Protein AF-R9HAX0-F1 (afdb_monomer_lite)

Sequence (55 aa):
MKKKPVEVKINLKDLGLSEDVKVVNMWTGGSLGEVFNDFSQSIKLHASGLYKFNQ

Foldseek 3Di:
DDFFWDKDKDFVVVVVDQDWWWKAFPVVRDTPGTDHGMDIDGAGPPGDTDMDTHD

pLDDT: mean 92.77, std 7.55, range [56.12, 98.06]

Secondary structure (DSSP, 8-state):
-----EEEEEEGGGGT--S-EEEEETTT--EEEEE-SEEEEEE-TT----EEEE-

Structure (mmCIF, N/CA/C/O backbone):
data_AF-R9HAX0-F1
#
_entry.id   AF-R9HAX0-F1
#
loop_
_atom_site.group_PDB
_atom_site.id
_atom_site.type_symbol
_atom_site.label_atom_id
_atom_site.label_alt_id
_atom_site.label_comp_id
_atom_site.label_asym_id
_atom_site.label_entity_id
_atom_site.label_seq_id
_atom_site.pdbx_PDB_ins_code
_atom_site.Cartn_x
_atom_site.Cartn_y
_atom_site.Cartn_z
_atom_site.occupancy
_atom_site.B_iso_or_equiv
_atom_site.auth_seq_id
_atom_site.auth_comp_id
_atom_site.auth_asym_id
_atom_site.auth_atom_id
_atom_site.pdbx_PDB_model_num
ATOM 1 N N . MET A 1 1 ? 8.710 7.926 -25.438 1.00 56.12 1 MET A N 1
ATOM 2 C CA . MET A 1 1 ? 7.952 8.448 -24.275 1.00 56.12 1 MET A CA 1
ATOM 3 C C . MET A 1 1 ? 8.596 7.949 -22.985 1.00 56.12 1 MET A C 1
ATOM 5 O O . MET A 1 1 ? 8.813 6.749 -22.873 1.00 56.12 1 MET A O 1
ATOM 9 N N . LYS A 1 2 ? 8.951 8.828 -22.034 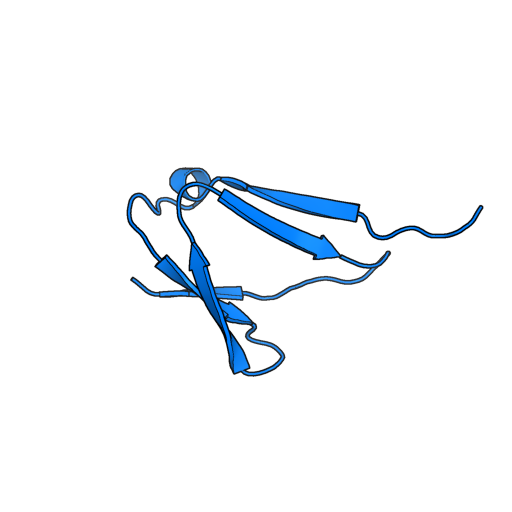1.00 63.12 2 LYS A N 1
ATOM 10 C CA . LYS A 1 2 ? 9.462 8.395 -20.718 1.00 63.12 2 LYS A CA 1
ATOM 11 C C . LYS A 1 2 ? 8.315 7.759 -19.922 1.00 63.12 2 LYS A C 1
ATOM 13 O O . LYS A 1 2 ? 7.290 8.401 -19.717 1.00 63.12 2 LYS A O 1
ATOM 18 N N . LYS A 1 3 ? 8.495 6.506 -19.504 1.00 78.06 3 LYS A N 1
ATOM 19 C CA . LYS A 1 3 ? 7.560 5.741 -18.667 1.00 78.06 3 LYS A CA 1
ATOM 20 C C . LYS A 1 3 ? 7.538 6.350 -17.256 1.00 78.06 3 LYS A C 1
ATOM 22 O O . LYS A 1 3 ? 8.567 6.332 -16.587 1.00 78.06 3 LYS A O 1
ATOM 27 N N . LYS A 1 4 ? 6.408 6.930 -16.831 1.00 88.00 4 LYS A N 1
ATOM 28 C CA . LYS A 1 4 ? 6.248 7.566 -15.509 1.00 88.00 4 LYS A CA 1
ATOM 29 C C . LYS A 1 4 ? 5.373 6.700 -14.596 1.00 88.00 4 LYS A C 1
ATOM 31 O O . LYS A 1 4 ? 4.397 6.149 -15.097 1.00 88.00 4 LYS A O 1
ATOM 36 N N . PRO A 1 5 ? 5.694 6.574 -13.298 1.00 93.38 5 PRO A N 1
ATOM 37 C CA . PRO A 1 5 ? 4.795 5.948 -12.335 1.00 93.38 5 PRO A CA 1
ATOM 38 C C . PRO A 1 5 ? 3.411 6.598 -12.356 1.00 93.38 5 PRO A C 1
ATOM 40 O O . PRO A 1 5 ? 3.295 7.799 -12.607 1.00 93.38 5 PRO A O 1
ATOM 43 N N . VAL A 1 6 ? 2.386 5.796 -12.095 1.00 94.44 6 VAL A N 1
ATOM 44 C CA . VAL A 1 6 ? 0.995 6.241 -11.997 1.00 94.44 6 VAL A CA 1
ATOM 45 C C . VAL A 1 6 ? 0.570 6.123 -10.543 1.00 94.44 6 VAL A C 1
ATOM 47 O O . VAL A 1 6 ? 0.903 5.146 -9.871 1.00 94.44 6 VAL A O 1
ATOM 50 N N . GLU A 1 7 ? -0.137 7.131 -10.048 1.00 96.00 7 GLU A N 1
ATOM 51 C CA . GLU A 1 7 ? -0.782 7.044 -8.746 1.00 96.00 7 GLU A CA 1
ATOM 52 C C . GLU A 1 7 ? -2.059 6.213 -8.873 1.00 96.00 7 GLU A C 1
ATOM 54 O O . GLU A 1 7 ? -2.942 6.526 -9.672 1.00 96.00 7 GLU A O 1
ATOM 59 N N . VAL A 1 8 ? -2.136 5.137 -8.095 1.00 95.38 8 VAL A N 1
ATOM 60 C CA . VAL A 1 8 ? -3.342 4.327 -7.939 1.00 95.38 8 VAL A CA 1
ATOM 61 C C . VAL A 1 8 ? -3.912 4.621 -6.564 1.00 95.38 8 VAL A C 1
ATOM 63 O O . VAL A 1 8 ? -3.192 4.525 -5.570 1.00 95.38 8 VAL A O 1
ATOM 66 N N . LYS A 1 9 ? -5.195 4.976 -6.522 1.00 96.56 9 LYS A N 1
ATOM 67 C CA . LYS A 1 9 ? -5.914 5.373 -5.313 1.00 96.56 9 LYS A CA 1
ATOM 68 C C . LYS A 1 9 ? -7.205 4.574 -5.186 1.00 96.56 9 LYS A C 1
ATOM 70 O O . LYS A 1 9 ? -7.893 4.368 -6.183 1.00 96.56 9 LYS A O 1
ATOM 75 N N . ILE A 1 10 ? -7.532 4.164 -3.966 1.00 95.12 10 ILE A N 1
ATOM 76 C CA . ILE A 1 10 ? -8.805 3.530 -3.621 1.00 95.12 10 ILE A CA 1
ATOM 77 C C . ILE A 1 10 ? -9.396 4.183 -2.375 1.00 95.12 10 ILE A C 1
ATOM 79 O O . ILE A 1 10 ? -8.654 4.534 -1.456 1.00 95.12 10 ILE A O 1
ATOM 83 N N . ASN A 1 11 ? -10.721 4.329 -2.345 1.00 95.44 11 ASN A N 1
ATOM 84 C CA . ASN A 1 11 ? -11.427 4.712 -1.134 1.00 95.44 11 ASN A CA 1
ATOM 85 C C . ASN A 1 11 ? -11.685 3.466 -0.278 1.00 95.44 11 ASN A C 1
ATOM 87 O O . ASN A 1 11 ? -12.196 2.456 -0.754 1.00 95.44 11 ASN A O 1
ATOM 91 N N . LEU A 1 12 ? -11.339 3.529 1.000 1.00 94.25 12 LEU A N 1
ATOM 92 C CA . LEU A 1 12 ? -11.456 2.419 1.942 1.00 94.25 12 LEU A CA 1
ATOM 93 C C . LEU A 1 12 ? -12.915 2.021 2.197 1.00 94.25 12 LEU A C 1
ATOM 95 O O . LEU A 1 12 ? -13.191 0.847 2.447 1.00 94.25 12 LEU A O 1
ATOM 99 N N . LYS A 1 13 ? -13.866 2.948 2.036 1.00 93.69 13 LYS A N 1
ATOM 100 C CA . LYS A 1 13 ? -15.297 2.642 2.161 1.00 93.69 13 LYS A CA 1
ATOM 101 C C . LYS A 1 13 ? -15.780 1.713 1.051 1.00 93.69 13 LYS A C 1
ATOM 103 O O . LYS A 1 13 ? -16.650 0.887 1.312 1.00 93.69 13 LYS A O 1
ATOM 108 N N . ASP A 1 14 ? -15.166 1.770 -0.132 1.00 94.94 14 ASP A N 1
ATOM 109 C CA . ASP A 1 14 ? -15.465 0.850 -1.239 1.00 94.94 14 ASP A CA 1
ATOM 110 C C . ASP A 1 14 ? -15.033 -0.593 -0.912 1.00 94.94 14 ASP A C 1
ATOM 112 O O . ASP A 1 14 ? -15.528 -1.547 -1.508 1.00 94.94 14 ASP A O 1
ATOM 116 N N . LEU A 1 15 ? -14.132 -0.759 0.066 1.00 93.12 15 LEU A N 1
ATOM 117 C CA . LEU A 1 15 ? -13.692 -2.045 0.617 1.00 93.12 15 LEU A CA 1
ATOM 118 C C . LEU A 1 15 ? -14.435 -2.430 1.910 1.00 93.12 15 LEU A C 1
ATOM 120 O O . LEU A 1 15 ? -14.103 -3.442 2.524 1.00 93.12 15 LEU A O 1
ATOM 124 N N . GLY A 1 16 ? -15.416 -1.631 2.346 1.00 93.31 16 GLY A N 1
ATOM 125 C CA . GLY A 1 16 ? -16.139 -1.835 3.605 1.00 93.31 16 GLY A CA 1
ATOM 126 C C . GLY A 1 16 ? -15.346 -1.456 4.862 1.00 93.31 16 GLY A C 1
ATOM 127 O O . GLY A 1 16 ? -15.702 -1.886 5.955 1.00 93.31 16 GLY A O 1
ATOM 128 N N . LEU A 1 17 ? -14.279 -0.663 4.725 1.00 92.81 17 LEU A N 1
ATOM 129 C CA . LEU A 1 17 ? -13.441 -0.203 5.831 1.00 92.81 17 LEU A CA 1
ATOM 130 C C . LEU A 1 17 ? -13.808 1.248 6.185 1.00 92.81 17 LEU A C 1
ATOM 132 O O . LEU A 1 17 ? -13.603 2.166 5.390 1.00 92.81 17 LEU A O 1
ATOM 136 N N . SER A 1 18 ? -14.384 1.451 7.372 1.00 84.94 18 SER A N 1
ATOM 137 C CA . SER A 1 18 ? -14.889 2.752 7.849 1.00 84.94 18 SER A CA 1
ATOM 138 C C . SER A 1 18 ? -14.041 3.411 8.939 1.00 84.94 18 SER A C 1
ATOM 140 O O . SER A 1 18 ? -14.293 4.564 9.283 1.00 84.94 18 SER A O 1
ATOM 142 N N . GLU A 1 19 ? -13.068 2.686 9.479 1.00 87.50 19 GLU A N 1
ATOM 143 C CA . GLU A 1 19 ? -12.207 3.107 10.587 1.00 87.50 19 GLU A CA 1
ATOM 144 C C . GLU A 1 19 ? -10.751 3.220 10.122 1.00 87.50 19 GLU A C 1
ATOM 146 O O . GLU A 1 19 ? -10.412 2.815 9.005 1.00 87.50 19 GLU A O 1
ATOM 151 N N . ASP A 1 20 ? -9.898 3.776 10.979 1.00 91.19 20 ASP A N 1
ATOM 152 C CA . ASP A 1 20 ? -8.456 3.818 10.748 1.00 91.19 20 ASP A CA 1
ATOM 153 C C . ASP A 1 20 ? -7.910 2.387 10.678 1.00 91.19 20 ASP A C 1
ATOM 155 O O . ASP A 1 20 ? -8.139 1.573 11.571 1.00 91.19 20 ASP A O 1
ATOM 159 N N . VAL A 1 21 ? -7.190 2.066 9.601 1.00 95.19 21 VAL A N 1
ATOM 160 C CA . VAL A 1 21 ? -6.661 0.715 9.369 1.00 95.19 21 VAL A CA 1
ATOM 161 C C . VAL A 1 21 ? -5.156 0.737 9.187 1.00 95.19 21 VAL A C 1
ATOM 163 O O . VAL A 1 21 ? -4.592 1.604 8.516 1.00 95.19 21 VAL A O 1
ATOM 166 N N . LYS A 1 22 ? -4.490 -0.274 9.742 1.00 96.25 22 LYS A N 1
ATOM 167 C CA . LYS A 1 22 ? -3.060 -0.503 9.532 1.00 96.25 22 LYS A CA 1
ATOM 168 C C . LYS A 1 22 ? -2.846 -1.218 8.213 1.00 96.25 22 LYS A C 1
ATOM 170 O O . LYS A 1 22 ? -3.499 -2.225 7.939 1.00 96.25 22 LYS A O 1
ATOM 175 N N . VAL A 1 23 ? -1.884 -0.752 7.426 1.00 96.94 23 VAL A N 1
ATOM 176 C CA . VAL A 1 23 ? -1.559 -1.349 6.127 1.00 96.94 23 VAL A CA 1
ATOM 177 C C . VAL A 1 23 ? -0.205 -2.029 6.172 1.00 96.94 23 VAL A C 1
ATOM 179 O O . VAL A 1 23 ? 0.784 -1.465 6.637 1.00 96.94 23 VAL A O 1
ATOM 182 N N . VAL A 1 24 ? -0.145 -3.238 5.625 1.00 97.56 24 VAL A N 1
ATOM 183 C CA . VAL A 1 24 ? 1.097 -3.991 5.448 1.00 97.56 24 VAL A CA 1
ATOM 184 C C . VAL A 1 24 ? 1.277 -4.320 3.973 1.00 97.56 24 VAL A C 1
ATOM 186 O O . VAL A 1 24 ? 0.361 -4.832 3.328 1.00 97.56 24 VAL A O 1
ATOM 189 N N . ASN A 1 25 ? 2.467 -4.052 3.434 1.00 97.56 25 ASN A N 1
ATOM 190 C CA . ASN A 1 25 ? 2.866 -4.563 2.128 1.00 97.56 25 ASN A CA 1
ATOM 191 C C . ASN A 1 25 ? 3.201 -6.049 2.264 1.00 97.56 25 ASN A C 1
ATOM 193 O O . ASN A 1 25 ? 4.179 -6.418 2.909 1.00 97.56 25 ASN A O 1
ATOM 197 N N . MET A 1 26 ? 2.405 -6.905 1.636 1.00 98.06 26 MET A N 1
ATOM 198 C CA . MET A 1 26 ? 2.525 -8.355 1.786 1.00 98.06 26 MET A CA 1
ATOM 199 C C . MET A 1 26 ? 3.727 -8.941 1.045 1.00 98.06 26 MET A C 1
ATOM 201 O O . MET A 1 26 ? 4.181 -10.024 1.396 1.00 98.06 26 MET A O 1
ATOM 205 N N . TRP A 1 27 ? 4.271 -8.232 0.053 1.00 96.62 27 TRP A N 1
ATOM 206 C CA . TRP A 1 27 ? 5.476 -8.674 -0.650 1.00 96.62 27 TRP A CA 1
ATOM 207 C C . TRP A 1 27 ? 6.746 -8.459 0.171 1.00 96.62 27 TRP A C 1
ATOM 209 O O . TRP A 1 27 ? 7.689 -9.233 0.045 1.00 96.62 27 TRP A O 1
ATOM 219 N N . THR A 1 28 ? 6.788 -7.408 0.995 1.00 96.38 28 THR A N 1
ATOM 220 C CA . THR A 1 28 ? 7.972 -7.067 1.803 1.00 96.38 28 THR A CA 1
ATOM 221 C C . THR A 1 28 ? 7.799 -7.361 3.291 1.00 96.38 28 THR A C 1
ATOM 223 O O . THR A 1 28 ? 8.780 -7.340 4.027 1.00 96.38 28 THR A O 1
ATOM 226 N N . GLY A 1 29 ? 6.565 -7.580 3.754 1.00 95.94 29 GLY A N 1
ATOM 227 C CA . GLY A 1 29 ? 6.208 -7.620 5.175 1.00 95.94 29 GLY A CA 1
ATOM 228 C C . GLY A 1 29 ? 6.267 -6.251 5.865 1.00 95.94 29 GLY A C 1
ATOM 229 O O . GLY A 1 29 ? 6.058 -6.163 7.073 1.00 95.94 29 GLY A O 1
ATOM 230 N N . GLY A 1 30 ? 6.565 -5.179 5.125 1.00 96.69 30 GLY A N 1
ATOM 231 C CA . GLY A 1 30 ? 6.752 -3.843 5.679 1.00 96.69 30 GLY A CA 1
ATOM 232 C C . GLY A 1 30 ? 5.431 -3.193 6.083 1.00 96.69 30 GLY A C 1
ATOM 233 O O . GLY A 1 30 ? 4.496 -3.129 5.282 1.00 96.69 30 GLY A O 1
ATOM 234 N N . SER A 1 31 ? 5.376 -2.669 7.308 1.00 95.94 31 SER A N 1
ATOM 235 C CA . SER A 1 31 ? 4.288 -1.790 7.745 1.00 95.94 31 SER A CA 1
ATOM 236 C C . SER A 1 31 ? 4.356 -0.459 6.996 1.00 95.94 31 SER A C 1
ATOM 238 O O . SER A 1 31 ? 5.424 0.146 6.897 1.00 95.94 31 SER A O 1
ATOM 240 N N . LEU A 1 32 ? 3.215 -0.012 6.475 1.00 95.19 32 LEU A N 1
ATOM 241 C CA . LEU A 1 32 ? 3.052 1.276 5.797 1.00 95.19 32 LEU A CA 1
ATOM 242 C C . LEU A 1 32 ? 2.356 2.323 6.682 1.00 95.19 32 LEU A C 1
ATOM 244 O O . LEU A 1 32 ? 2.146 3.446 6.233 1.00 95.19 32 LEU A O 1
ATOM 248 N N . GLY A 1 33 ? 2.037 1.969 7.931 1.00 94.75 33 GLY A N 1
ATOM 249 C CA . GLY A 1 33 ? 1.370 2.845 8.893 1.00 94.75 33 GLY A CA 1
ATOM 250 C C . GLY A 1 33 ? -0.153 2.720 8.886 1.00 94.75 33 GLY A C 1
ATOM 251 O O . GLY A 1 33 ? -0.710 1.742 8.379 1.00 94.75 33 GLY A O 1
ATOM 252 N N . GLU A 1 34 ? -0.804 3.705 9.498 1.00 95.94 34 GLU A N 1
ATOM 253 C CA . GLU A 1 34 ? -2.261 3.845 9.556 1.00 95.94 34 GLU A CA 1
ATOM 254 C C . GLU A 1 34 ? -2.750 4.752 8.426 1.00 95.94 34 GLU A C 1
ATOM 256 O O . GLU A 1 34 ? -2.111 5.754 8.095 1.00 95.94 34 GLU A O 1
ATOM 261 N N . VAL A 1 35 ? -3.873 4.383 7.814 1.00 94.75 35 VAL A N 1
ATOM 262 C CA . VAL A 1 35 ? -4.523 5.161 6.757 1.00 94.75 35 VAL A CA 1
ATOM 263 C C . VAL A 1 35 ? -6.003 5.336 7.053 1.00 94.75 35 VAL A C 1
ATOM 265 O O . VAL A 1 35 ? -6.653 4.441 7.593 1.00 94.75 35 VAL A O 1
ATOM 268 N N . PHE A 1 36 ? -6.526 6.488 6.642 1.00 92.88 36 PHE A N 1
ATOM 269 C CA . PHE A 1 36 ? -7.919 6.871 6.813 1.00 92.88 36 PHE A CA 1
ATOM 270 C C . PHE A 1 36 ? -8.506 7.340 5.484 1.00 92.88 36 PHE A C 1
ATOM 272 O O . PHE A 1 36 ? -7.840 8.051 4.729 1.00 92.88 36 PHE A O 1
ATOM 279 N N . ASN A 1 37 ? -9.770 6.988 5.231 1.00 93.69 37 ASN A N 1
ATOM 280 C CA . ASN A 1 37 ? -10.552 7.252 4.016 1.00 93.69 37 ASN A CA 1
ATOM 281 C C . ASN A 1 37 ? -9.987 6.702 2.704 1.00 93.69 37 ASN A C 1
ATOM 283 O O . ASN A 1 37 ? -10.719 6.031 1.989 1.00 93.69 37 ASN A O 1
ATOM 287 N N . ASP A 1 38 ? -8.738 6.992 2.357 1.00 95.19 38 ASP A N 1
ATOM 288 C CA . ASP A 1 38 ? -8.140 6.636 1.079 1.00 95.19 38 ASP A CA 1
ATOM 289 C C . ASP A 1 38 ? -6.773 5.973 1.262 1.00 95.19 38 ASP A C 1
ATOM 291 O O . ASP A 1 38 ? -5.971 6.366 2.109 1.00 95.19 38 ASP A O 1
ATOM 295 N N . PHE A 1 39 ? -6.472 5.014 0.391 1.00 96.06 39 PHE A N 1
ATOM 296 C CA . PHE A 1 39 ? -5.142 4.437 0.248 1.00 96.06 39 PHE A CA 1
ATOM 297 C C . PHE A 1 39 ? -4.607 4.708 -1.161 1.00 96.06 39 PHE A C 1
ATOM 299 O O . PHE A 1 39 ? -5.219 4.308 -2.152 1.00 96.06 39 PHE A O 1
ATOM 306 N N . SER A 1 40 ? -3.454 5.378 -1.243 1.00 96.50 40 SER A N 1
ATOM 307 C CA . SER A 1 40 ? -2.768 5.703 -2.499 1.00 96.50 40 SER A CA 1
ATOM 308 C C . SER A 1 40 ? -1.375 5.087 -2.543 1.00 96.50 40 SER A C 1
ATOM 310 O O . SER A 1 40 ? -0.649 5.113 -1.548 1.00 96.50 40 SER A O 1
ATOM 312 N N . GLN A 1 41 ?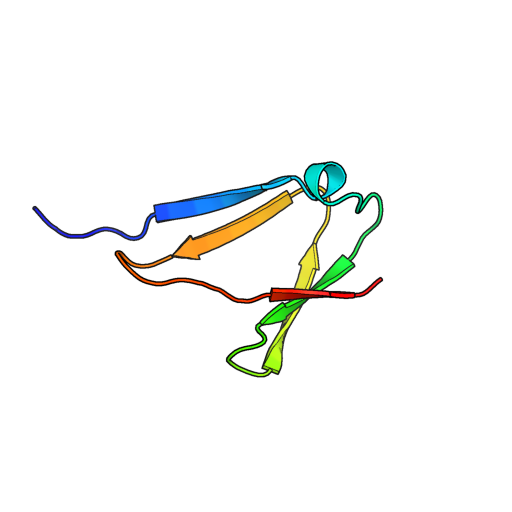 -0.964 4.596 -3.714 1.00 96.25 41 GLN A N 1
ATOM 313 C CA . GLN A 1 41 ? 0.405 4.152 -3.985 1.00 96.25 41 GLN A CA 1
ATOM 314 C C . GLN A 1 41 ? 0.867 4.587 -5.377 1.00 96.25 41 GLN A C 1
ATOM 316 O O . GLN A 1 41 ? 0.133 4.496 -6.360 1.00 96.25 41 GLN A O 1
ATOM 321 N N . SER A 1 42 ? 2.126 5.024 -5.469 1.00 96.00 42 SER A N 1
ATOM 322 C CA . SER A 1 42 ? 2.781 5.292 -6.750 1.00 96.00 42 SER A CA 1
ATOM 323 C C . SER A 1 42 ? 3.331 3.986 -7.318 1.00 96.00 42 SER A C 1
ATOM 325 O O . SER A 1 42 ? 4.275 3.409 -6.775 1.00 96.00 42 SER A O 1
ATOM 327 N N . ILE A 1 43 ? 2.740 3.504 -8.410 1.00 94.75 43 ILE A N 1
ATOM 328 C CA . ILE A 1 43 ? 3.075 2.212 -9.010 1.00 94.75 43 ILE A CA 1
ATOM 329 C C . ILE A 1 43 ? 3.805 2.436 -10.338 1.00 94.75 43 ILE A C 1
ATOM 331 O O . ILE A 1 43 ? 3.388 3.219 -11.195 1.00 94.75 43 ILE A O 1
ATOM 335 N N . LYS A 1 44 ? 4.941 1.752 -10.521 1.00 94.12 44 LYS A N 1
ATOM 336 C CA . LYS A 1 44 ? 5.686 1.760 -11.792 1.00 94.12 44 LYS A CA 1
ATOM 337 C C . LYS A 1 44 ? 4.863 1.077 -12.890 1.00 94.12 44 LYS A C 1
ATOM 339 O O . LYS A 1 44 ? 4.052 0.201 -12.609 1.00 94.12 44 LYS A O 1
ATOM 344 N N . LEU A 1 45 ? 5.106 1.421 -14.156 1.00 93.50 45 LEU A N 1
ATOM 345 C CA . LEU A 1 45 ? 4.428 0.740 -15.266 1.00 93.50 45 LEU A CA 1
ATOM 346 C C . LEU A 1 45 ? 4.599 -0.782 -15.186 1.00 93.50 45 LEU A C 1
ATOM 348 O O . LEU A 1 45 ? 5.717 -1.266 -15.017 1.00 93.50 45 LEU A O 1
ATOM 352 N N . HIS A 1 46 ? 3.486 -1.495 -15.374 1.00 92.81 46 HIS A N 1
ATOM 353 C CA . HIS 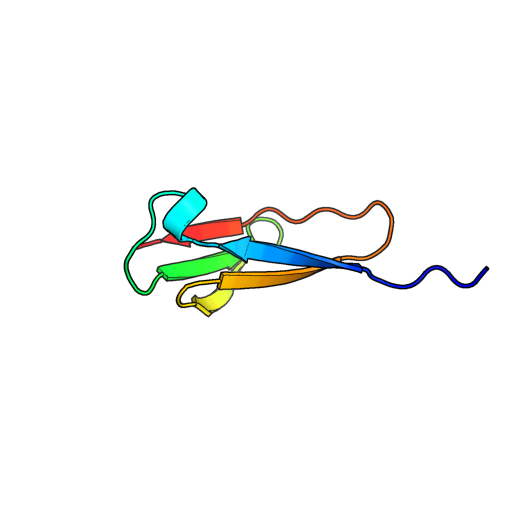A 1 46 ? 3.381 -2.959 -15.310 1.00 92.81 46 HIS A CA 1
ATOM 354 C C . HIS A 1 46 ? 3.700 -3.577 -13.938 1.00 92.81 46 HIS A C 1
ATOM 356 O O . HIS A 1 46 ? 3.769 -4.798 -13.835 1.00 92.81 46 HIS A O 1
ATOM 362 N N . ALA A 1 47 ? 3.894 -2.767 -12.895 1.00 94.50 47 ALA A N 1
ATOM 363 C CA . ALA A 1 47 ? 4.016 -3.258 -11.530 1.00 94.50 47 ALA A CA 1
ATOM 364 C C . ALA A 1 47 ? 2.633 -3.365 -10.866 1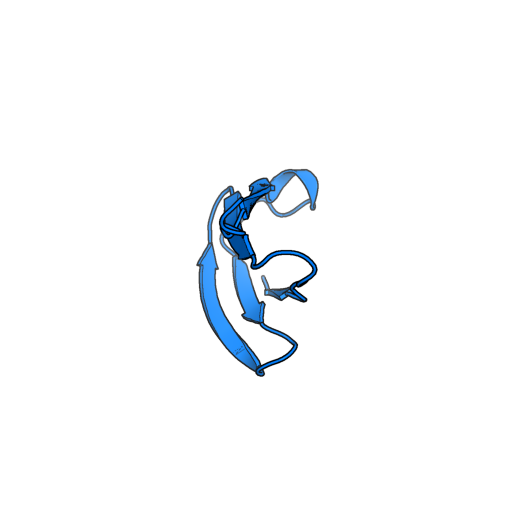.00 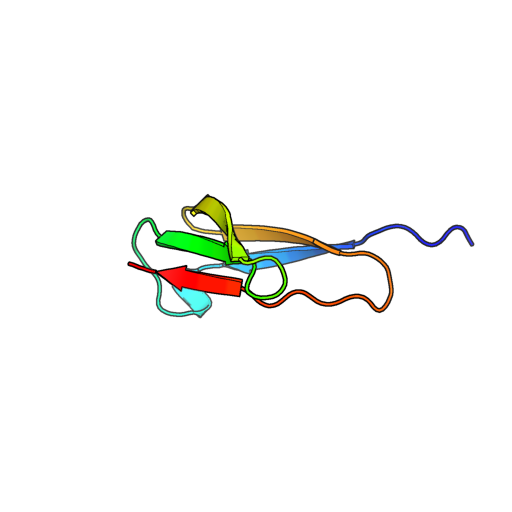94.50 47 ALA A C 1
ATOM 366 O O . ALA A 1 47 ? 1.657 -2.767 -11.320 1.00 94.50 47 ALA A O 1
ATOM 367 N N . SER A 1 48 ? 2.569 -4.119 -9.773 1.00 95.44 48 SER A N 1
ATOM 368 C CA . SER A 1 48 ? 1.392 -4.257 -8.917 1.00 95.44 48 SER A CA 1
ATOM 369 C C . SER A 1 48 ? 1.807 -4.203 -7.446 1.00 95.44 48 SER A C 1
ATOM 371 O O . SER A 1 48 ? 2.991 -4.306 -7.116 1.00 95.44 48 SER A O 1
ATOM 373 N N . GLY A 1 49 ? 0.830 -4.019 -6.562 1.00 94.81 49 GLY A N 1
ATOM 374 C CA . GLY A 1 49 ? 1.018 -4.094 -5.117 1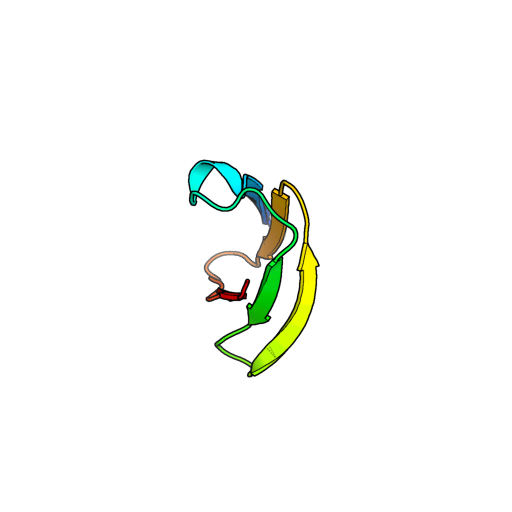.00 94.81 49 GLY A CA 1
ATOM 375 C C . GLY A 1 49 ? 0.017 -5.059 -4.492 1.00 94.81 49 GLY A C 1
ATOM 376 O O . GLY A 1 49 ? -1.092 -5.215 -5.000 1.00 94.81 49 GLY A O 1
ATOM 377 N N . LEU A 1 50 ? 0.426 -5.716 -3.406 1.00 97.25 50 LEU A N 1
ATOM 378 C CA . LEU A 1 50 ? -0.430 -6.568 -2.584 1.00 97.25 50 LEU A CA 1
ATOM 379 C C . LEU A 1 50 ? -0.368 -6.054 -1.148 1.00 97.25 50 LEU A C 1
ATOM 381 O O . LEU A 1 50 ? 0.706 -6.021 -0.543 1.00 97.25 50 LEU A O 1
ATOM 385 N N . TYR A 1 51 ? -1.519 -5.653 -0.620 1.00 96.69 51 TYR A N 1
ATOM 386 C CA . TYR A 1 51 ? -1.621 -5.000 0.678 1.00 96.69 51 TYR A CA 1
ATOM 387 C C . TYR A 1 51 ? -2.668 -5.693 1.539 1.00 96.69 51 TYR A C 1
ATOM 389 O O . TYR A 1 51 ? -3.714 -6.107 1.040 1.00 96.69 51 TYR A O 1
ATOM 397 N N . LYS A 1 52 ? -2.375 -5.810 2.834 1.00 96.06 52 LYS A N 1
ATOM 398 C CA . LYS A 1 52 ? -3.325 -6.264 3.846 1.00 96.06 52 LYS A CA 1
ATOM 399 C C . LYS A 1 52 ? -3.705 -5.087 4.730 1.00 96.06 52 LYS A C 1
ATOM 401 O O . LYS A 1 52 ? -2.820 -4.412 5.254 1.00 96.06 52 LYS A O 1
ATOM 406 N N . PHE A 1 53 ? -5.005 -4.895 4.907 1.00 95.56 53 PHE A N 1
ATOM 407 C CA . PHE A 1 53 ? -5.581 -3.951 5.856 1.00 95.56 53 PHE A CA 1
ATOM 408 C C . PHE A 1 53 ? -5.957 -4.720 7.124 1.00 95.56 53 PHE A C 1
ATOM 410 O O . PHE A 1 53 ? -6.664 -5.725 7.046 1.00 95.56 53 PHE A O 1
ATOM 417 N N . ASN A 1 54 ? -5.440 -4.286 8.269 1.00 90.25 54 ASN A N 1
ATOM 418 C CA . ASN A 1 54 ? -5.795 -4.815 9.581 1.00 90.25 54 ASN A CA 1
ATOM 419 C C . ASN A 1 54 ? -6.550 -3.728 10.349 1.00 90.25 54 ASN A C 1
ATOM 421 O O . ASN A 1 54 ? -6.044 -2.607 10.458 1.00 90.25 54 ASN A O 1
ATOM 425 N N . GLN A 1 55 ? -7.719 -4.090 10.868 1.00 78.88 55 GLN A N 1
ATOM 426 C CA . GLN A 1 55 ? -8.385 -3.368 11.952 1.00 78.88 55 GLN A CA 1
ATOM 427 C C . GLN A 1 55 ? -7.696 -3.717 13.276 1.00 78.88 55 GLN A C 1
ATOM 429 O O . GLN A 1 55 ? -7.276 -4.893 13.418 1.00 78.88 55 GLN A O 1
#

InterPro domains:
  IPR013780 Glycosyl hydrolase, all-beta [G3DSA:2.60.40.1180] (1-55)

Organism: NCBI:txid1235785

Radius of gyration: 12.35 Å; chains: 1; bounding box: 26×17×36 Å